Protein AF-A0A523GDI4-F1 (afdb_monomer_lite)

pLDDT: mean 83.64, std 9.74, range [52.41, 97.0]

Radius of gyration: 25.5 Å; chains: 1; bounding box: 59×39×65 Å

Secondary structure (DSSP, 8-state):
-EEEEEEE----HHHHHHHHHHHHH-TTEEEEEEESSSTT-EEEEEESS--HHHHHHHHHTTT--EEEEEEEEE-----TTT-HHHHHHHHHHHHHHHHHHHHHHHHHHHHHHHH-TTS-HHHHHHHHHHHHHHHHHHHHHHHHHHHS---HHHHHHHHHHHHHHHHHHHHHHHH-

Sequence (176 aa):
MERLKVKTNLHCDGCIDKIEPFFNHSKNIHKWRVDLDDPGKTISIEGRDLSTQLVNDLLKEEGYAVIGEEDIIPVEKDGFWESIKLWKRASFNTLNCLIGCSIGDFGMIIYLQAFYPNTSMLWQMILAIIAGLMTSILLETIILKTKEHFSWPFAFKTALGMSLISMIGMEIAMNT

Structure (mmCIF, N/CA/C/O backbone):
data_AF-A0A523GDI4-F1
#
_entry.id   AF-A0A523GDI4-F1
#
loop_
_atom_site.group_PDB
_atom_site.id
_atom_site.type_symbol
_atom_site.label_atom_id
_atom_site.label_alt_id
_atom_site.label_comp_id
_atom_site.label_asym_id
_atom_site.label_entity_id
_atom_site.label_seq_id
_atom_site.pdbx_PDB_ins_code
_atom_site.Cartn_x
_atom_site.Cartn_y
_atom_site.Cartn_z
_atom_site.occupancy
_atom_site.B_iso_or_equiv
_atom_site.auth_seq_id
_atom_site.auth_comp_id
_atom_site.auth_asym_id
_atom_site.auth_atom_id
_atom_site.pdbx_PDB_model_num
ATOM 1 N N . MET A 1 1 ? -10.759 7.221 27.251 1.00 62.31 1 MET A N 1
ATOM 2 C CA . MET A 1 1 ? -11.953 6.630 26.622 1.00 62.31 1 MET A CA 1
ATOM 3 C C . MET A 1 1 ? -11.632 5.172 26.453 1.00 62.31 1 MET A C 1
ATOM 5 O O . MET A 1 1 ? -10.519 4.857 26.059 1.00 62.31 1 MET A O 1
ATOM 9 N N . GLU A 1 2 ? -12.556 4.318 26.840 1.00 72.94 2 GLU A N 1
ATOM 10 C CA . GLU A 1 2 ? -12.402 2.867 26.837 1.00 72.94 2 GLU A CA 1
ATOM 11 C C . GLU A 1 2 ? -13.364 2.301 25.801 1.00 72.94 2 GLU A C 1
ATOM 13 O O . GLU A 1 2 ? -14.397 2.924 25.522 1.00 72.94 2 GLU A O 1
ATOM 18 N N . ARG A 1 3 ? -13.017 1.157 25.205 1.00 77.94 3 ARG A N 1
ATOM 19 C CA . ARG A 1 3 ? -13.931 0.415 24.346 1.00 77.94 3 ARG A CA 1
ATOM 20 C C . ARG A 1 3 ? -14.208 -0.929 25.001 1.00 77.94 3 ARG A C 1
ATOM 22 O O . ARG A 1 3 ? -13.288 -1.707 25.236 1.00 77.94 3 ARG A O 1
ATOM 29 N N . LEU A 1 4 ? -15.476 -1.184 25.281 1.00 80.31 4 LEU A N 1
ATOM 30 C CA . LEU A 1 4 ? -15.956 -2.437 25.842 1.00 80.31 4 LEU A CA 1
ATOM 31 C C . LEU A 1 4 ? -16.685 -3.211 24.746 1.00 80.31 4 LEU A C 1
ATOM 33 O O . LEU A 1 4 ? -17.560 -2.656 24.074 1.00 80.31 4 LEU A O 1
ATOM 37 N N . LYS A 1 5 ? -16.323 -4.481 24.564 1.00 80.81 5 LYS A N 1
ATOM 38 C CA . LYS A 1 5 ? -17.075 -5.415 23.733 1.00 80.81 5 LYS A CA 1
ATOM 39 C C . LYS A 1 5 ? -17.768 -6.442 24.620 1.00 80.81 5 LYS A C 1
ATOM 41 O O . LYS A 1 5 ? -17.181 -6.999 25.538 1.00 80.81 5 LYS A O 1
ATOM 46 N N . VAL A 1 6 ? -19.044 -6.692 24.362 1.00 84.56 6 VAL A N 1
ATOM 47 C CA . VAL A 1 6 ? -19.807 -7.707 25.099 1.00 84.56 6 VAL A CA 1
ATOM 48 C C . VAL A 1 6 ? -20.619 -8.562 24.145 1.00 84.56 6 VAL A C 1
ATOM 50 O O . VAL A 1 6 ? -21.166 -8.060 23.164 1.00 84.56 6 VAL A O 1
ATOM 53 N N . LYS A 1 7 ? -20.717 -9.856 24.445 1.00 82.19 7 LYS A N 1
ATOM 54 C CA . LYS A 1 7 ? -21.595 -10.796 23.743 1.00 82.19 7 LYS A CA 1
ATOM 55 C C . LYS A 1 7 ? -22.978 -10.754 24.366 1.00 82.19 7 LYS A C 1
ATOM 57 O O . LYS A 1 7 ? -23.111 -10.811 25.588 1.00 82.19 7 LYS A O 1
ATOM 62 N N . THR A 1 8 ? -24.013 -10.679 23.541 1.00 82.31 8 THR A N 1
ATOM 63 C CA . THR A 1 8 ? -25.396 -10.506 24.001 1.00 82.31 8 THR A CA 1
ATOM 64 C C . THR A 1 8 ? -26.346 -11.501 23.355 1.00 82.31 8 THR A C 1
ATOM 66 O O . THR A 1 8 ? -26.032 -12.150 22.358 1.00 82.31 8 THR A O 1
ATOM 69 N N . ASN A 1 9 ? -27.543 -11.615 23.927 1.00 80.06 9 ASN A N 1
ATOM 70 C CA . ASN A 1 9 ? -28.633 -12.430 23.397 1.00 80.06 9 ASN A CA 1
ATOM 71 C C . ASN A 1 9 ? -29.501 -11.700 22.353 1.00 80.06 9 ASN A C 1
ATOM 73 O O . ASN A 1 9 ? -30.637 -12.114 22.125 1.00 80.06 9 ASN A O 1
ATOM 77 N N . LEU A 1 10 ? -29.010 -10.646 21.697 1.00 81.44 10 LEU A N 1
ATOM 78 C CA . LEU A 1 10 ? -29.760 -9.931 20.657 1.00 81.44 10 LEU A CA 1
ATOM 79 C C . LEU A 1 10 ? -29.816 -10.743 19.354 1.00 81.44 10 LEU A C 1
ATOM 81 O O . LEU A 1 10 ? -28.812 -11.282 18.899 1.00 81.44 10 LEU A O 1
ATOM 85 N N . HIS A 1 11 ? -30.998 -10.885 18.748 1.00 75.44 11 HIS A N 1
ATOM 86 C CA . HIS A 1 11 ? -31.194 -11.736 17.559 1.00 75.44 11 HIS A CA 1
ATOM 87 C C . HIS A 1 11 ? -31.858 -11.039 16.370 1.00 75.44 11 HIS A C 1
ATOM 89 O O . HIS A 1 11 ? -32.018 -11.682 15.337 1.00 75.44 11 HIS A O 1
ATOM 95 N N . CYS A 1 12 ? -32.259 -9.774 16.491 1.00 77.19 12 CYS A N 1
ATOM 96 C CA . CYS A 1 12 ? -33.076 -9.124 15.475 1.00 77.19 12 CYS A CA 1
ATOM 97 C C . CYS A 1 12 ? -32.780 -7.630 15.343 1.00 77.19 12 CYS A C 1
ATOM 99 O O . CYS A 1 12 ? -32.437 -6.987 16.332 1.00 77.19 12 CYS A O 1
ATOM 101 N N . ASP A 1 13 ? -32.975 -7.069 14.148 1.00 72.81 13 ASP A N 1
ATOM 102 C CA . ASP A 1 13 ? -32.806 -5.628 13.914 1.00 72.81 13 ASP A CA 1
ATOM 103 C C . ASP A 1 13 ? -33.790 -4.804 14.757 1.00 72.81 13 ASP A C 1
ATOM 105 O O . ASP A 1 13 ? -33.391 -3.871 15.441 1.00 72.81 13 ASP A O 1
ATOM 109 N N . GLY A 1 14 ? -35.052 -5.241 14.865 1.00 75.56 14 GLY A N 1
ATOM 110 C CA . GLY A 1 14 ? -36.044 -4.595 15.739 1.00 75.56 14 GLY A CA 1
ATOM 111 C C . GLY A 1 14 ? -35.743 -4.702 17.244 1.00 75.56 14 GLY A C 1
ATOM 112 O O . GLY A 1 14 ? -36.413 -4.074 18.061 1.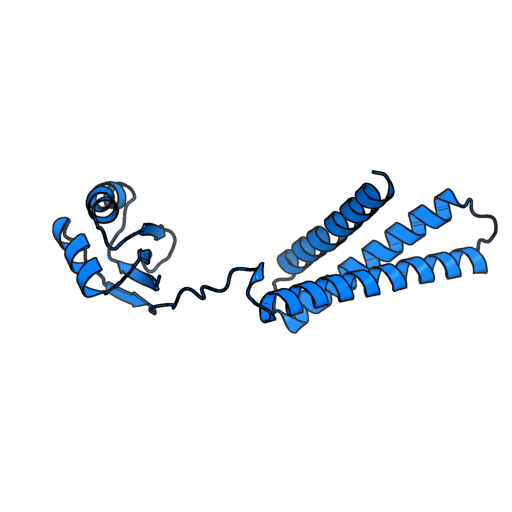00 75.56 14 GLY A O 1
ATOM 113 N N . CYS A 1 15 ? -34.750 -5.506 17.635 1.00 79.56 15 CYS A N 1
ATOM 114 C CA . CYS A 1 15 ? -34.247 -5.582 19.002 1.00 79.56 15 CYS A CA 1
ATOM 115 C C . CYS A 1 15 ? -33.284 -4.409 19.278 1.00 79.56 15 CYS A C 1
ATOM 117 O O . CYS A 1 15 ? -33.185 -3.962 20.418 1.00 79.56 15 CYS A O 1
ATOM 119 N N . ILE A 1 16 ? -32.609 -3.899 18.237 1.00 81.44 16 ILE A N 1
ATOM 120 C CA . ILE A 1 16 ? -31.686 -2.757 18.301 1.00 81.44 16 ILE A CA 1
ATOM 121 C C . ILE A 1 16 ? -32.469 -1.457 18.515 1.00 81.44 16 ILE A C 1
ATOM 123 O O . ILE A 1 16 ? -32.122 -0.682 19.404 1.00 81.44 16 ILE A O 1
ATOM 127 N N . ASP A 1 17 ? -33.572 -1.270 17.787 1.00 80.19 17 ASP A N 1
ATOM 128 C CA . ASP A 1 17 ? -34.414 -0.064 17.879 1.00 80.19 17 ASP A CA 1
ATOM 129 C C . ASP A 1 17 ? -34.958 0.175 19.300 1.00 80.19 17 ASP A C 1
ATOM 131 O O . ASP A 1 17 ? -35.174 1.309 19.725 1.00 80.19 17 ASP A O 1
ATOM 135 N N . LYS A 1 18 ? -35.173 -0.908 20.058 1.00 81.31 18 LYS A N 1
ATOM 136 C CA . LYS A 1 18 ? -35.666 -0.850 21.440 1.00 81.31 18 LYS A CA 1
ATOM 137 C C . LYS A 1 18 ? -34.597 -0.433 22.439 1.00 81.31 18 LYS A C 1
ATOM 139 O O . LYS A 1 18 ? -34.891 0.302 23.374 1.00 81.31 18 LYS A O 1
ATOM 144 N N . ILE A 1 19 ? -33.361 -0.887 22.244 1.00 84.31 19 ILE A N 1
ATOM 145 C CA . ILE A 1 19 ? -32.253 -0.571 23.153 1.00 84.31 19 ILE A CA 1
ATOM 146 C C . ILE A 1 19 ? -31.614 0.784 22.823 1.00 84.31 19 ILE A C 1
ATOM 148 O O . ILE A 1 19 ? -31.096 1.451 23.715 1.00 84.31 19 ILE A O 1
ATOM 152 N N . GLU A 1 20 ? -31.694 1.234 21.570 1.00 84.12 20 GLU A N 1
ATOM 153 C CA . GLU A 1 20 ? -31.135 2.501 21.097 1.00 84.12 20 GLU A CA 1
ATOM 154 C C . GLU A 1 20 ? -31.398 3.720 22.008 1.00 84.12 20 GLU A C 1
ATOM 156 O O . GLU A 1 20 ? -30.427 4.401 22.365 1.00 84.12 20 GLU A O 1
ATOM 161 N N . PRO A 1 21 ? -32.639 4.017 22.449 1.00 84.62 21 PRO A N 1
ATOM 162 C CA . PRO A 1 21 ? -32.894 5.174 23.308 1.00 84.62 21 PRO A CA 1
ATOM 163 C C . PRO A 1 21 ? -32.137 5.114 24.643 1.00 84.62 21 PRO A C 1
ATOM 165 O O . PRO A 1 21 ? -31.694 6.151 25.137 1.00 84.62 21 PRO A O 1
ATOM 168 N N . PHE A 1 22 ? -31.927 3.925 25.209 1.00 82.75 22 PHE A N 1
ATOM 169 C CA . PHE A 1 22 ? -31.216 3.751 26.478 1.00 82.75 22 PHE A CA 1
ATOM 170 C C . PHE A 1 22 ? -29.713 4.007 26.331 1.00 82.75 22 PHE A C 1
ATOM 172 O O . PHE A 1 22 ? -29.100 4.661 27.178 1.00 82.75 22 PHE A O 1
ATOM 179 N N . PHE A 1 23 ? -29.124 3.550 25.225 1.00 83.06 23 PHE A N 1
ATOM 180 C CA . PHE A 1 23 ? -27.709 3.771 24.934 1.00 83.06 23 PHE A CA 1
ATOM 181 C C . PHE A 1 23 ? -27.430 5.228 24.547 1.00 83.06 23 PHE A C 1
ATOM 183 O O . PHE A 1 23 ? -26.435 5.792 25.000 1.00 83.06 23 PHE A O 1
ATOM 190 N N . ASN A 1 24 ? -28.330 5.868 23.792 1.00 83.00 24 ASN A N 1
ATOM 191 C CA . ASN A 1 24 ? -28.196 7.271 23.388 1.00 83.00 24 ASN A CA 1
ATOM 192 C C . ASN A 1 24 ? -28.415 8.260 24.549 1.00 83.00 24 ASN A C 1
ATOM 194 O O . ASN A 1 24 ? -27.869 9.362 24.527 1.00 83.00 24 ASN A O 1
ATOM 198 N N . HIS A 1 25 ? -29.197 7.891 25.569 1.00 83.00 25 HIS A N 1
ATOM 199 C CA . HIS A 1 25 ? -29.438 8.742 26.739 1.00 83.00 25 HIS A CA 1
ATOM 200 C C . HIS A 1 25 ? -28.355 8.594 27.829 1.00 83.00 25 HIS A C 1
ATOM 202 O O . HIS A 1 25 ? -28.264 9.419 28.744 1.00 83.00 25 HIS A O 1
ATOM 208 N N . SER A 1 26 ? -27.505 7.566 27.742 1.00 79.56 26 SER A N 1
ATOM 209 C CA . SER A 1 26 ? -26.432 7.337 28.709 1.00 79.56 26 SER A CA 1
ATOM 210 C C . SER A 1 26 ? -25.320 8.382 28.582 1.00 79.56 26 SER A C 1
ATOM 212 O O . SER A 1 26 ? -24.711 8.553 27.531 1.00 79.56 26 SER A O 1
ATOM 214 N N . LYS A 1 27 ? -24.985 9.053 29.691 1.00 79.69 27 LYS A N 1
ATOM 215 C CA . LYS A 1 27 ? -23.910 10.068 29.743 1.00 79.69 27 LYS A CA 1
ATOM 216 C C . LYS A 1 27 ? -22.503 9.476 29.605 1.00 79.69 27 LYS A C 1
ATOM 218 O O . LYS A 1 27 ? -21.552 10.211 29.338 1.00 79.69 27 LYS A O 1
ATOM 223 N N . ASN A 1 28 ? -22.376 8.169 29.814 1.00 81.75 28 ASN A N 1
ATOM 224 C CA . ASN A 1 28 ? -21.098 7.464 29.840 1.00 81.75 28 ASN A CA 1
ATOM 225 C C . ASN A 1 28 ? -20.733 6.894 28.462 1.00 81.75 28 ASN A C 1
ATOM 227 O O . ASN A 1 28 ? -19.561 6.603 28.219 1.00 81.75 28 ASN A O 1
ATOM 231 N N . ILE A 1 29 ? -21.714 6.769 27.561 1.00 82.44 29 ILE A N 1
ATOM 232 C CA . ILE A 1 29 ? -21.568 6.187 26.227 1.00 82.44 29 ILE A CA 1
ATOM 233 C C . ILE A 1 29 ? -21.510 7.319 25.202 1.00 82.44 29 ILE A C 1
ATOM 235 O O . ILE A 1 29 ? -22.424 8.126 25.089 1.00 82.44 29 ILE A O 1
ATOM 239 N N . HIS A 1 30 ? -20.418 7.383 24.445 1.00 80.94 30 HIS A N 1
ATOM 240 C CA . H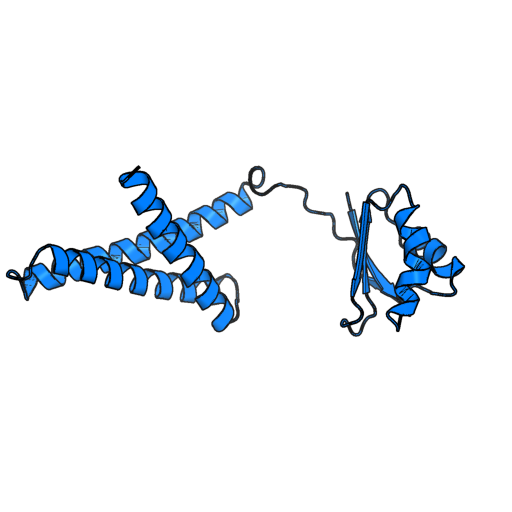IS A 1 30 ? -20.253 8.348 23.356 1.00 80.94 30 HIS A CA 1
ATOM 241 C C . HIS A 1 30 ? -20.611 7.752 21.995 1.00 80.94 30 HIS A C 1
ATOM 243 O O . HIS A 1 30 ? -21.097 8.462 21.117 1.00 80.94 30 HIS A O 1
ATOM 249 N N . LYS A 1 31 ? -20.334 6.461 21.803 1.00 82.00 31 LYS A N 1
ATOM 250 C CA . LYS A 1 31 ? -20.598 5.749 20.554 1.00 82.00 31 LYS A CA 1
ATOM 251 C C . LYS A 1 31 ? -20.840 4.281 20.858 1.00 82.00 31 LYS A C 1
ATOM 253 O O . LYS A 1 31 ? -20.152 3.705 21.694 1.00 82.00 31 LYS A O 1
ATOM 258 N N . TRP A 1 32 ? -21.788 3.665 20.169 1.00 87.06 32 TRP A N 1
ATOM 259 C CA . TRP A 1 32 ? -22.056 2.239 20.301 1.00 87.06 32 TRP A CA 1
ATOM 260 C C . TRP A 1 32 ? -22.445 1.646 18.943 1.00 87.06 32 TRP A C 1
ATOM 262 O O . TRP A 1 32 ? -22.834 2.373 18.027 1.00 87.06 32 TRP A O 1
ATOM 272 N N . ARG A 1 33 ? -22.259 0.335 18.781 1.00 83.12 33 ARG A N 1
ATOM 273 C CA . ARG A 1 33 ? -22.628 -0.415 17.577 1.00 83.12 33 ARG A CA 1
ATOM 274 C C . ARG A 1 33 ? -22.933 -1.864 17.933 1.00 83.12 33 ARG A C 1
ATOM 276 O O . ARG A 1 33 ? -22.212 -2.447 18.738 1.00 83.12 33 ARG A O 1
ATOM 283 N N . VAL A 1 34 ? -23.940 -2.441 17.289 1.00 82.81 34 VAL A N 1
ATOM 284 C CA . VAL A 1 34 ? -24.260 -3.872 17.368 1.00 82.81 34 VAL A CA 1
ATOM 285 C C . VAL A 1 34 ? -23.826 -4.543 16.071 1.00 82.81 34 VAL A C 1
ATOM 287 O O . VAL A 1 34 ? -24.128 -4.032 14.994 1.00 82.81 34 VAL A O 1
ATOM 290 N N . ASP A 1 35 ? -23.123 -5.667 16.177 1.00 80.12 35 ASP A N 1
ATOM 291 C CA . ASP A 1 35 ? -22.790 -6.551 15.059 1.00 80.12 35 ASP A CA 1
ATOM 292 C C . ASP A 1 35 ? -23.601 -7.847 15.204 1.00 80.12 35 ASP A C 1
ATOM 294 O O . ASP A 1 35 ? -23.274 -8.716 16.016 1.00 80.12 35 ASP A O 1
ATOM 298 N N . LEU A 1 36 ? -24.692 -7.961 14.434 1.00 76.75 36 LEU A N 1
ATOM 299 C CA . LEU A 1 36 ? -25.551 -9.156 14.398 1.00 76.75 36 LEU A CA 1
ATOM 300 C C . LEU A 1 36 ? -25.001 -10.267 13.490 1.00 76.75 36 LEU A C 1
ATOM 302 O O . LEU A 1 36 ? -25.388 -11.423 13.656 1.00 76.75 36 LEU A O 1
ATOM 306 N N . ASP A 1 37 ? -24.095 -9.922 12.570 1.00 73.12 37 ASP A N 1
ATOM 307 C CA . ASP A 1 37 ? -23.398 -10.871 11.691 1.00 73.12 37 ASP A CA 1
ATOM 308 C C . ASP A 1 37 ? -22.338 -11.696 12.444 1.00 73.12 37 ASP A C 1
ATOM 310 O O . ASP A 1 37 ? -21.909 -12.753 11.973 1.00 73.12 37 ASP A O 1
ATOM 314 N N . ASP A 1 38 ? -21.915 -11.234 13.626 1.00 71.44 38 ASP A N 1
ATOM 315 C CA . ASP A 1 38 ? -21.011 -11.979 14.495 1.00 71.44 38 ASP A CA 1
ATOM 316 C C . ASP A 1 38 ? -21.772 -13.109 15.221 1.00 71.44 38 ASP A C 1
ATOM 318 O O . ASP A 1 38 ? -22.800 -12.848 15.859 1.00 71.44 38 ASP A O 1
ATOM 322 N N . PRO A 1 39 ? -21.279 -14.365 15.207 1.00 65.69 39 PRO A N 1
ATOM 323 C CA . PRO A 1 39 ? -21.950 -15.489 15.866 1.00 65.69 39 PRO A CA 1
ATOM 324 C C . PRO A 1 39 ? -22.143 -15.277 17.376 1.00 65.69 39 PRO A C 1
ATOM 326 O O . PRO A 1 39 ? -23.010 -15.910 17.979 1.00 65.69 39 PRO A O 1
ATOM 329 N N . GLY A 1 40 ? -21.355 -14.390 17.991 1.00 62.62 40 GLY A N 1
ATOM 330 C CA . GLY A 1 40 ? -21.420 -14.023 19.397 1.00 62.62 40 GLY A CA 1
ATOM 331 C C . GLY A 1 40 ? -22.389 -12.891 19.741 1.00 62.62 40 GLY A C 1
ATOM 332 O O . GLY A 1 40 ? -22.528 -12.609 20.934 1.00 62.62 40 GLY A O 1
ATOM 333 N N . LYS A 1 41 ? -23.079 -12.238 18.791 1.00 78.12 41 LYS A N 1
ATOM 334 C CA . LYS A 1 41 ? -24.090 -11.245 19.202 1.00 78.12 41 LYS A CA 1
ATOM 335 C C . LYS A 1 41 ? -23.474 -9.968 19.764 1.00 78.12 41 LYS A C 1
ATOM 337 O O . LYS A 1 41 ? -23.906 -9.548 20.840 1.00 78.12 41 LYS A O 1
ATOM 342 N N . THR A 1 42 ? -22.403 -9.432 19.175 1.00 80.06 42 THR A N 1
ATOM 343 C CA . THR A 1 42 ? -21.532 -8.491 19.902 1.00 80.06 42 THR A CA 1
ATOM 344 C C . THR A 1 42 ? -22.021 -7.045 19.867 1.00 80.06 42 THR A C 1
ATOM 346 O O . THR A 1 42 ? -22.441 -6.524 18.835 1.00 80.06 42 THR A O 1
ATOM 349 N N . ILE A 1 43 ? -21.925 -6.364 21.011 1.00 83.75 43 ILE A N 1
ATOM 350 C CA . ILE A 1 43 ? -22.095 -4.913 21.126 1.00 83.75 43 ILE A CA 1
ATOM 351 C C . ILE A 1 43 ? -20.732 -4.299 21.431 1.00 83.75 43 ILE A C 1
ATOM 353 O O . ILE A 1 43 ? -20.066 -4.691 22.387 1.00 83.75 43 ILE A O 1
ATOM 357 N N . SER A 1 44 ? -20.327 -3.324 20.622 1.00 82.06 44 SER A N 1
ATOM 358 C CA . SER A 1 44 ? -19.136 -2.499 20.832 1.00 82.06 44 SER A CA 1
ATOM 359 C C . SER A 1 44 ? -19.546 -1.135 21.372 1.00 82.06 44 SER A C 1
ATOM 361 O O . SER A 1 44 ? -20.323 -0.433 20.729 1.00 82.06 44 SER A O 1
ATOM 363 N N . ILE A 1 45 ? -19.009 -0.740 22.523 1.00 85.50 45 ILE A N 1
ATOM 364 C CA . ILE A 1 45 ? -19.367 0.497 23.227 1.00 85.50 45 ILE A CA 1
ATOM 365 C C . ILE A 1 45 ? -18.095 1.298 23.483 1.00 85.50 45 ILE A C 1
ATOM 367 O O . ILE A 1 45 ? -17.100 0.741 23.931 1.00 85.50 45 ILE A O 1
ATOM 371 N N . GLU A 1 46 ? -18.122 2.598 23.214 1.00 81.38 46 GLU A N 1
ATOM 372 C CA . GLU A 1 46 ? -17.037 3.543 23.481 1.00 81.38 46 GLU A CA 1
ATOM 373 C C . GLU A 1 46 ? -17.504 4.627 24.445 1.00 81.38 46 GLU A C 1
ATOM 375 O O . GLU A 1 46 ? -18.544 5.262 24.239 1.00 81.38 46 GLU A O 1
ATOM 380 N N . GLY A 1 47 ? -16.718 4.871 25.491 1.00 81.12 47 GLY A N 1
ATOM 381 C CA . GLY A 1 47 ? -17.181 5.693 26.596 1.00 81.12 47 GLY A CA 1
ATOM 382 C C . GLY A 1 47 ? -16.136 5.999 27.658 1.00 81.12 47 GLY A C 1
ATOM 383 O O . GLY A 1 47 ? -14.926 5.850 27.451 1.00 81.12 47 GLY A O 1
ATOM 384 N N . ARG A 1 48 ? -16.623 6.483 28.798 1.00 77.12 48 ARG A N 1
ATOM 385 C CA . ARG A 1 48 ? -15.856 6.669 30.036 1.00 77.12 48 ARG A CA 1
ATOM 386 C C . ARG A 1 48 ? -16.488 5.827 31.138 1.00 77.12 48 ARG A C 1
ATOM 388 O O . ARG A 1 48 ? -17.713 5.753 31.195 1.00 77.12 48 ARG A O 1
ATOM 395 N N . ASP A 1 49 ? -15.646 5.227 31.978 1.00 75.31 49 ASP A N 1
ATOM 396 C CA . ASP A 1 49 ? -16.055 4.378 33.100 1.00 75.31 49 ASP A CA 1
ATOM 397 C C . ASP A 1 49 ? -17.007 3.255 32.646 1.00 75.31 49 ASP A C 1
ATOM 399 O O . ASP A 1 49 ? -18.117 3.100 33.162 1.00 75.31 49 ASP A O 1
ATOM 403 N N . LEU A 1 50 ? -16.605 2.515 31.604 1.00 75.94 50 LEU A N 1
ATOM 404 C CA . LEU A 1 50 ? -17.422 1.436 31.050 1.00 75.94 50 LEU A CA 1
ATOM 405 C C . LEU A 1 50 ? -17.281 0.180 31.913 1.00 75.94 50 LEU A C 1
ATOM 407 O O . LEU A 1 50 ? -16.180 -0.320 32.123 1.00 75.94 50 LEU A O 1
ATOM 411 N N . SER A 1 51 ? -18.409 -0.366 32.370 1.00 76.25 51 SER A N 1
ATOM 412 C CA . SER A 1 51 ? -18.450 -1.634 33.096 1.00 76.25 51 SER A CA 1
ATOM 413 C C . SER A 1 51 ? -19.495 -2.574 32.508 1.00 76.25 51 SER A C 1
ATOM 415 O O . SER A 1 51 ? -20.558 -2.154 32.048 1.00 76.25 51 SER A O 1
ATOM 417 N N . THR A 1 52 ? -19.222 -3.873 32.571 1.00 74.25 52 THR A N 1
ATOM 418 C CA . THR A 1 52 ? -20.153 -4.918 32.121 1.00 74.25 52 THR A CA 1
ATOM 419 C C . THR A 1 52 ? -21.460 -4.903 32.920 1.00 74.25 52 THR A C 1
ATOM 421 O O . THR A 1 52 ? -22.518 -5.235 32.390 1.00 74.25 52 THR A O 1
ATOM 424 N N . GLN A 1 53 ? -21.417 -4.432 34.171 1.00 78.38 53 GLN A N 1
ATOM 425 C CA . GLN A 1 53 ? -22.605 -4.220 35.002 1.00 78.38 53 GLN A CA 1
ATOM 426 C C . GLN A 1 53 ? -23.502 -3.113 34.436 1.00 78.38 53 GLN A C 1
ATOM 428 O O . GLN A 1 53 ? -24.691 -3.348 34.248 1.00 78.38 53 GLN A O 1
ATOM 433 N N . LEU A 1 54 ? -22.924 -1.965 34.061 1.00 79.69 54 LEU A N 1
ATOM 434 C CA . LEU A 1 54 ? -23.662 -0.854 33.453 1.00 79.69 54 LEU A CA 1
ATOM 435 C C . LEU A 1 54 ? -24.382 -1.287 32.168 1.00 79.69 54 LEU A C 1
ATOM 437 O O . LEU A 1 54 ? -25.540 -0.939 31.954 1.00 79.69 54 LEU A O 1
ATOM 441 N N . VAL A 1 55 ? -23.708 -2.063 31.315 1.00 81.69 55 VAL A N 1
ATOM 442 C CA . VAL A 1 55 ? -24.293 -2.544 30.053 1.00 81.69 55 VAL A CA 1
ATOM 443 C C . VAL A 1 55 ? -25.411 -3.550 30.303 1.00 81.69 55 VAL A C 1
ATOM 445 O O . VAL A 1 55 ? -26.440 -3.506 29.634 1.00 81.69 55 VAL A O 1
ATOM 448 N N . ASN A 1 56 ? -25.237 -4.439 31.279 1.00 82.19 56 ASN A N 1
ATOM 449 C CA . ASN A 1 56 ? -26.270 -5.399 31.644 1.00 82.19 56 ASN A CA 1
ATOM 450 C C . ASN A 1 56 ? -27.515 -4.699 32.208 1.00 82.19 56 ASN A C 1
ATOM 452 O O . ASN A 1 56 ? -28.631 -5.085 31.882 1.00 82.19 56 ASN A O 1
ATOM 456 N N . ASP A 1 57 ? -27.339 -3.646 33.004 1.00 82.75 57 ASP A N 1
ATOM 457 C CA . ASP A 1 57 ? -28.461 -2.885 33.556 1.00 82.75 57 ASP A CA 1
ATOM 458 C C . ASP A 1 57 ? -29.238 -2.133 32.463 1.00 82.75 57 ASP A C 1
ATOM 460 O O . ASP A 1 57 ? -30.465 -2.154 32.477 1.00 82.75 57 ASP A O 1
ATOM 464 N N . LEU A 1 58 ? -28.555 -1.581 31.451 1.00 82.69 58 LEU A N 1
ATOM 465 C CA . LEU A 1 58 ? -29.210 -0.971 30.282 1.00 82.69 58 LEU A CA 1
ATOM 466 C C . LEU A 1 58 ? -29.975 -1.988 29.420 1.00 82.69 58 LEU A C 1
ATOM 468 O O . LEU A 1 58 ? -31.003 -1.654 28.840 1.00 82.69 58 LEU A O 1
ATOM 472 N N . LEU A 1 59 ? -29.479 -3.222 29.315 1.00 82.81 59 LEU A N 1
ATOM 473 C CA . LEU A 1 59 ? -30.105 -4.280 28.514 1.00 82.81 59 LEU A CA 1
ATOM 474 C C . LEU A 1 59 ? -31.285 -4.957 29.228 1.00 82.81 59 LEU A C 1
ATOM 476 O O . LEU A 1 59 ? -32.233 -5.388 28.566 1.00 82.81 59 LEU A O 1
ATOM 480 N N . LYS A 1 60 ? -31.258 -5.024 30.565 1.00 81.19 60 LYS A N 1
ATOM 481 C CA . LYS A 1 60 ? -32.330 -5.618 31.381 1.00 81.19 60 LYS A CA 1
ATOM 482 C C . LYS A 1 60 ? -33.666 -4.897 31.251 1.00 81.19 60 LYS A C 1
ATOM 484 O O . LYS A 1 60 ? -34.689 -5.570 31.343 1.00 81.19 60 LYS A O 1
ATOM 489 N N . GLU A 1 61 ? -33.661 -3.584 31.021 1.00 77.69 61 GLU A N 1
ATOM 490 C CA . GLU A 1 61 ? -34.883 -2.784 30.816 1.00 77.69 61 GLU A CA 1
ATOM 491 C C . GLU A 1 61 ? -35.748 -3.339 29.668 1.00 77.69 61 GLU A C 1
ATOM 493 O O . GLU A 1 61 ? -36.972 -3.292 29.726 1.00 77.69 61 GLU A O 1
ATOM 498 N N . GLU A 1 62 ? -35.119 -3.977 28.677 1.00 76.56 62 GLU A N 1
ATOM 499 C CA . GLU A 1 62 ? -35.786 -4.599 27.527 1.00 76.56 62 GLU A CA 1
ATOM 500 C C . GLU A 1 62 ? -35.734 -6.143 27.556 1.00 76.56 62 GLU A C 1
ATOM 502 O O . GLU A 1 62 ? -36.077 -6.810 26.579 1.00 76.56 62 GLU A O 1
ATOM 507 N N . GLY A 1 63 ? -35.319 -6.739 28.683 1.00 78.19 63 GLY A N 1
ATOM 508 C CA . GLY A 1 63 ? -35.261 -8.193 28.877 1.00 78.19 63 GLY A CA 1
ATOM 509 C C . GLY A 1 63 ? -34.060 -8.897 28.228 1.00 78.19 63 GLY A C 1
ATOM 510 O O . GLY A 1 63 ? -34.069 -10.124 28.090 1.00 78.19 63 GLY A O 1
ATOM 511 N N . TYR A 1 64 ? -33.022 -8.155 27.837 1.00 82.81 64 TYR A N 1
ATOM 512 C CA . TYR A 1 64 ? -31.793 -8.703 27.259 1.00 82.81 64 TYR A CA 1
ATOM 513 C C . TYR A 1 64 ? -30.692 -8.872 28.312 1.00 82.81 64 TYR A C 1
ATOM 515 O O . TYR A 1 64 ? -30.705 -8.240 29.366 1.00 82.81 64 TYR A O 1
ATOM 523 N N . ALA A 1 65 ? -29.731 -9.751 28.028 1.00 79.75 65 ALA A N 1
ATOM 524 C CA . ALA A 1 65 ? -28.642 -10.074 28.943 1.00 79.75 65 ALA A CA 1
ATOM 525 C C . ALA A 1 65 ? -27.309 -10.243 28.207 1.00 79.75 65 ALA A C 1
ATOM 527 O O . ALA A 1 65 ? -27.245 -10.731 27.072 1.00 79.75 65 ALA A O 1
ATOM 528 N N . VAL A 1 66 ? -26.231 -9.875 28.898 1.00 82.38 66 VAL A N 1
ATOM 529 C CA . VAL A 1 66 ? -24.858 -10.169 28.477 1.00 82.38 66 VAL A CA 1
ATOM 530 C C . VAL A 1 66 ? -24.575 -11.656 28.723 1.00 82.38 66 VAL A C 1
ATOM 532 O O .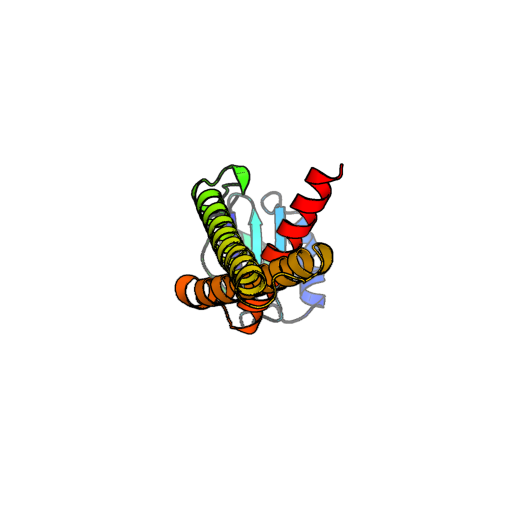 VAL A 1 66 ? -24.717 -12.137 29.845 1.00 82.38 66 VAL A O 1
ATOM 535 N N . ILE A 1 67 ? -24.196 -12.388 27.672 1.00 77.19 67 ILE A N 1
ATOM 536 C CA . ILE A 1 67 ? -23.904 -13.835 27.718 1.00 77.19 67 ILE A CA 1
ATOM 537 C C . ILE A 1 67 ? -22.407 -14.089 27.960 1.00 77.19 67 ILE A C 1
ATOM 539 O O . ILE A 1 67 ? -22.024 -15.130 28.488 1.00 77.19 67 ILE A O 1
ATOM 543 N N . GLY A 1 68 ? -21.546 -13.139 27.599 1.00 67.06 68 GLY A N 1
ATOM 544 C CA . GLY A 1 68 ? -20.106 -13.260 27.793 1.00 67.06 68 GLY A CA 1
ATOM 545 C C . GLY A 1 68 ? -19.395 -11.921 27.671 1.00 67.06 68 GLY A C 1
ATOM 546 O O . GLY A 1 68 ? -19.836 -11.029 26.944 1.00 67.06 68 GLY A O 1
ATOM 547 N N . GLU A 1 69 ? -18.295 -11.796 28.399 1.00 60.94 69 GLU A N 1
ATOM 548 C CA . GLU A 1 69 ? -17.419 -10.629 28.382 1.00 60.94 69 GLU A CA 1
ATOM 549 C C . GLU A 1 69 ? -16.280 -10.875 27.390 1.00 60.94 69 GLU A C 1
ATOM 551 O O . GLU A 1 69 ? -15.714 -11.969 27.350 1.00 60.94 69 GLU A O 1
ATOM 556 N N . GLU A 1 70 ? -15.974 -9.884 26.557 1.00 59.66 70 GLU A N 1
ATOM 557 C CA . GLU A 1 70 ? -14.848 -9.945 25.630 1.00 59.66 70 GLU A CA 1
ATOM 558 C C . GLU A 1 70 ? -14.045 -8.650 25.788 1.00 59.66 70 GLU A C 1
ATOM 560 O O . GLU A 1 70 ? -14.496 -7.587 25.387 1.00 59.66 70 GLU A O 1
ATOM 565 N N . ASP A 1 71 ? -12.897 -8.766 26.459 1.00 57.16 71 ASP A N 1
ATOM 566 C CA . ASP A 1 71 ? -11.832 -7.782 26.689 1.00 57.16 71 ASP A CA 1
ATOM 567 C C . ASP A 1 71 ? -12.203 -6.280 26.668 1.00 57.16 71 ASP A C 1
ATOM 569 O O . ASP A 1 71 ? -12.533 -5.681 25.642 1.00 57.16 71 ASP A O 1
ATOM 573 N N . ILE A 1 72 ? -11.991 -5.608 27.806 1.00 56.16 72 ILE A N 1
ATOM 574 C CA . ILE A 1 72 ? -11.845 -4.147 27.849 1.00 56.16 72 ILE A CA 1
ATOM 575 C C . ILE A 1 72 ? -10.565 -3.808 27.084 1.00 56.16 72 ILE A C 1
ATOM 577 O O . ILE A 1 72 ? -9.460 -4.021 27.583 1.00 56.16 72 ILE A O 1
ATOM 581 N N . ILE A 1 73 ? -10.702 -3.283 25.869 1.00 56.28 73 ILE A N 1
ATOM 582 C CA . ILE A 1 73 ? -9.560 -2.823 25.084 1.00 56.28 73 ILE A CA 1
ATOM 583 C C . ILE A 1 73 ? -9.360 -1.345 25.440 1.00 56.28 73 ILE A C 1
ATOM 585 O O . ILE A 1 73 ? -10.238 -0.522 25.141 1.00 56.28 73 ILE A O 1
ATOM 589 N N . PRO A 1 74 ? -8.230 -0.962 26.064 1.00 52.41 74 PRO A N 1
ATOM 590 C CA . PRO A 1 74 ? -7.875 0.442 26.179 1.00 52.41 74 PRO A CA 1
ATOM 591 C C . PRO A 1 74 ? -7.845 1.018 24.765 1.00 52.41 74 PRO A C 1
ATOM 593 O O . PRO A 1 74 ? -7.145 0.490 23.899 1.00 52.41 74 PRO A O 1
ATOM 596 N N . VAL A 1 75 ? -8.619 2.072 24.497 1.00 54.94 75 VAL A N 1
ATOM 597 C CA . VAL A 1 75 ? -8.496 2.782 23.222 1.00 54.94 75 VAL A CA 1
ATOM 598 C C . VAL A 1 75 ? -7.108 3.407 23.240 1.00 54.94 75 VAL A C 1
ATOM 600 O O . VAL A 1 75 ? -6.889 4.374 23.970 1.00 54.94 75 VAL A O 1
ATOM 603 N N . GLU A 1 76 ? -6.161 2.813 22.507 1.00 54.59 76 GLU A N 1
ATOM 604 C CA . GLU A 1 76 ? -4.833 3.386 22.295 1.00 54.59 76 GLU A CA 1
ATOM 605 C C . GLU A 1 76 ? -5.063 4.771 21.681 1.00 54.59 76 GLU A C 1
ATOM 607 O O . GLU A 1 76 ? -5.588 4.915 20.576 1.00 54.59 76 GLU A O 1
ATOM 612 N N . LYS A 1 77 ? -4.826 5.797 22.498 1.00 53.44 77 LYS A N 1
ATOM 613 C CA . LYS A 1 77 ? -5.292 7.168 22.280 1.00 53.44 77 LYS A CA 1
ATOM 614 C C . LYS A 1 77 ? -4.230 8.012 21.591 1.00 53.44 77 LYS A C 1
ATOM 616 O O . LYS A 1 77 ? -4.252 9.232 21.706 1.00 53.44 77 LYS A O 1
ATOM 621 N N . ASP A 1 78 ? -3.305 7.369 20.906 1.00 61.06 78 ASP A N 1
ATOM 622 C CA . ASP A 1 78 ? -2.237 8.062 20.224 1.00 61.06 78 ASP A CA 1
ATOM 623 C C . ASP A 1 78 ? -2.766 8.312 18.816 1.00 61.06 78 ASP A C 1
ATOM 625 O O . ASP A 1 78 ? -2.894 7.388 18.006 1.00 61.06 78 ASP A O 1
ATOM 629 N N . GLY A 1 79 ? -3.144 9.559 18.524 1.00 70.38 79 GLY A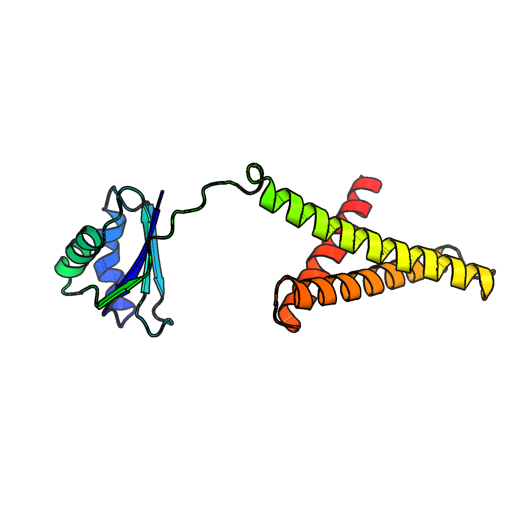 N 1
ATOM 630 C CA . GLY A 1 79 ? -3.505 9.934 17.160 1.00 70.38 79 GLY A CA 1
ATOM 631 C C . GLY A 1 79 ? -2.379 9.546 16.195 1.00 70.38 79 GLY A C 1
ATOM 632 O O . GLY A 1 79 ? -1.214 9.476 16.588 1.00 70.38 79 GLY A O 1
ATOM 633 N N . PHE A 1 80 ? -2.693 9.315 14.915 1.00 76.25 80 PHE A N 1
ATOM 634 C CA . PHE A 1 80 ? -1.679 8.952 13.909 1.00 76.25 80 PHE A CA 1
ATOM 635 C C . PHE A 1 80 ? -0.432 9.857 13.974 1.00 76.25 80 PHE A C 1
ATOM 637 O O . PHE A 1 80 ? 0.693 9.373 13.892 1.00 76.25 80 PHE A O 1
ATOM 644 N N . TRP A 1 81 ? -0.643 11.160 14.189 1.00 79.75 81 TRP A N 1
ATOM 645 C CA . TRP A 1 81 ? 0.411 12.173 14.276 1.00 79.75 81 TRP A CA 1
ATOM 646 C C . TRP A 1 81 ? 1.200 12.180 15.594 1.00 79.75 81 TRP A C 1
ATOM 648 O O . TRP A 1 81 ? 2.280 12.758 15.638 1.00 79.75 81 TRP A O 1
ATOM 658 N N . GLU A 1 82 ? 0.697 11.538 16.646 1.00 83.44 82 GLU A N 1
ATOM 659 C CA . GLU A 1 82 ? 1.323 11.484 17.974 1.00 83.44 82 GLU A CA 1
ATOM 660 C C . GLU A 1 82 ? 2.127 10.191 18.175 1.00 83.44 82 GLU A C 1
ATOM 662 O O . GLU A 1 82 ? 3.107 10.162 18.922 1.00 83.44 82 GLU A O 1
ATOM 667 N N . SER A 1 83 ? 1.765 9.117 17.467 1.00 85.38 83 SER A N 1
ATOM 668 C CA . SER A 1 83 ? 2.434 7.825 17.606 1.00 85.38 83 SER A CA 1
ATOM 669 C C . SER A 1 83 ? 3.695 7.724 16.746 1.00 85.38 83 SER A C 1
ATOM 671 O O . SER A 1 83 ? 3.650 7.483 15.535 1.00 85.38 83 SER A O 1
ATOM 673 N N . ILE A 1 84 ? 4.859 7.783 17.399 1.00 85.19 84 ILE A N 1
ATOM 674 C CA . ILE A 1 84 ? 6.158 7.565 16.743 1.00 85.19 84 ILE A CA 1
ATOM 675 C C . ILE A 1 84 ? 6.272 6.173 16.108 1.00 85.19 84 ILE A C 1
ATOM 677 O O . ILE A 1 84 ? 6.950 5.998 15.095 1.00 85.19 84 ILE A O 1
ATOM 681 N N . LYS A 1 85 ? 5.601 5.167 16.682 1.00 86.81 85 LYS A N 1
ATOM 682 C CA . LYS A 1 85 ? 5.610 3.794 16.162 1.00 86.81 85 LYS A CA 1
ATOM 683 C C . LYS A 1 85 ? 4.883 3.721 14.820 1.00 86.81 85 LYS A C 1
ATOM 685 O O . LYS A 1 85 ? 5.422 3.137 13.879 1.00 86.81 85 LYS A O 1
ATOM 690 N N . LEU A 1 86 ? 3.704 4.343 14.722 1.00 82.81 86 LEU A N 1
ATOM 691 C CA . LEU A 1 86 ? 2.927 4.404 13.480 1.00 82.81 86 LEU A CA 1
ATOM 692 C C . LEU A 1 86 ? 3.666 5.207 12.406 1.00 82.81 86 LEU A C 1
ATOM 694 O O . LEU A 1 86 ? 3.788 4.735 11.278 1.00 82.81 86 LEU A O 1
ATOM 698 N N . TRP A 1 87 ? 4.252 6.349 12.772 1.00 87.12 87 TRP A N 1
ATOM 699 C CA . TRP A 1 87 ? 5.069 7.160 11.865 1.00 87.12 87 TRP A CA 1
ATOM 700 C C . TRP A 1 87 ? 6.290 6.420 11.331 1.00 87.12 87 TRP A C 1
ATOM 702 O O . TRP A 1 87 ? 6.562 6.438 10.131 1.00 87.12 87 TRP A O 1
ATOM 712 N N . LYS A 1 88 ? 7.019 5.726 12.210 1.00 88.06 88 LYS A N 1
ATOM 713 C CA . LYS A 1 88 ? 8.184 4.930 11.818 1.00 88.06 88 LYS A CA 1
ATOM 714 C C . LYS A 1 88 ? 7.781 3.831 10.839 1.00 88.06 88 LYS A C 1
ATOM 716 O O . LYS A 1 88 ? 8.460 3.629 9.838 1.00 88.06 88 LYS A O 1
ATOM 721 N N . ARG A 1 89 ? 6.660 3.154 11.093 1.00 85.50 89 ARG A N 1
ATOM 722 C CA . ARG A 1 89 ? 6.128 2.117 10.201 1.00 85.50 89 ARG A CA 1
ATOM 723 C C . ARG A 1 89 ? 5.699 2.685 8.847 1.00 85.50 89 ARG A C 1
ATOM 725 O O . ARG A 1 89 ? 6.101 2.140 7.826 1.00 85.50 89 ARG A O 1
ATOM 732 N N . ALA A 1 90 ? 4.967 3.800 8.835 1.00 85.94 90 ALA A N 1
ATOM 733 C CA . ALA A 1 90 ? 4.579 4.489 7.605 1.00 85.94 90 ALA A CA 1
ATOM 734 C C . ALA A 1 90 ? 5.810 4.912 6.787 1.00 85.94 90 ALA A C 1
ATOM 736 O O . ALA A 1 90 ? 5.885 4.627 5.596 1.00 85.94 90 ALA A O 1
ATOM 737 N N . SER A 1 91 ? 6.821 5.490 7.443 1.00 89.50 91 SER A N 1
ATOM 738 C CA . SER A 1 91 ? 8.078 5.886 6.803 1.00 89.50 91 SER A CA 1
ATOM 739 C C . SER A 1 91 ? 8.822 4.700 6.182 1.00 89.50 91 SER A C 1
ATOM 741 O O . SER A 1 91 ? 9.301 4.814 5.056 1.00 89.50 91 SER A O 1
ATOM 743 N N . PHE A 1 92 ? 8.885 3.546 6.860 1.00 89.69 92 PHE A N 1
ATOM 744 C CA . PHE A 1 92 ? 9.509 2.347 6.290 1.00 89.69 92 PHE A CA 1
ATO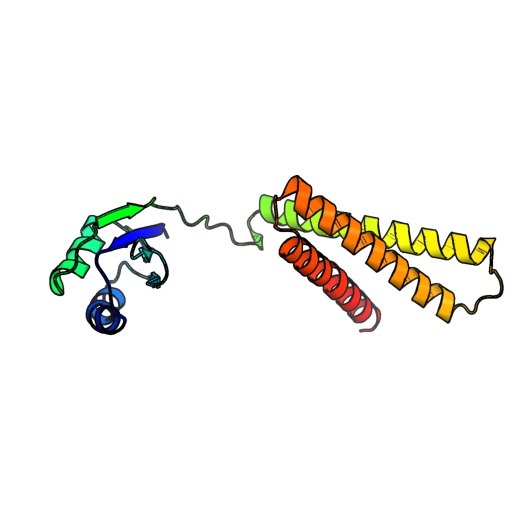M 745 C C . PHE A 1 92 ? 8.760 1.805 5.072 1.00 89.69 92 PHE A C 1
ATOM 747 O O . PHE A 1 92 ? 9.411 1.334 4.141 1.00 89.69 92 PHE A O 1
ATOM 754 N N . ASN A 1 93 ? 7.429 1.881 5.048 1.00 87.19 93 ASN A N 1
ATOM 755 C CA . ASN A 1 93 ? 6.652 1.484 3.873 1.00 87.19 93 ASN A CA 1
ATOM 756 C C . ASN A 1 93 ? 6.958 2.410 2.688 1.00 87.19 93 ASN A C 1
ATOM 758 O O . ASN A 1 93 ? 7.349 1.933 1.624 1.00 87.19 93 ASN A O 1
ATOM 762 N N . THR A 1 94 ? 6.935 3.730 2.909 1.00 88.81 94 THR A N 1
ATOM 763 C CA . THR A 1 94 ? 7.319 4.716 1.887 1.00 88.81 94 THR A CA 1
ATOM 764 C C . THR A 1 94 ? 8.752 4.505 1.393 1.00 88.81 94 THR A C 1
ATOM 766 O O . THR A 1 94 ? 9.005 4.571 0.193 1.00 88.81 94 THR A O 1
ATOM 769 N N . LEU A 1 95 ? 9.694 4.204 2.294 1.00 91.06 95 LEU A N 1
ATOM 770 C CA . LEU A 1 95 ? 11.084 3.922 1.935 1.00 91.06 95 LEU A CA 1
ATOM 771 C C . LEU A 1 95 ? 11.205 2.664 1.066 1.00 91.06 95 LEU A C 1
ATOM 773 O O . LEU A 1 95 ? 11.941 2.676 0.085 1.00 91.06 95 LEU A O 1
ATOM 777 N N . ASN A 1 96 ? 10.483 1.590 1.395 1.00 91.31 96 ASN A N 1
ATOM 778 C CA . ASN A 1 96 ? 10.501 0.358 0.602 1.00 91.31 96 ASN A CA 1
ATOM 779 C C . ASN A 1 96 ? 9.942 0.593 -0.807 1.00 91.31 96 ASN A C 1
ATOM 781 O O . ASN A 1 96 ? 10.545 0.135 -1.778 1.00 91.31 96 ASN A O 1
ATOM 785 N N . CYS A 1 97 ? 8.847 1.351 -0.921 1.00 91.62 97 CYS A N 1
ATOM 786 C CA . CYS A 1 97 ? 8.298 1.763 -2.211 1.00 91.62 97 CYS A CA 1
ATOM 787 C C . CYS A 1 97 ? 9.321 2.590 -3.010 1.00 91.62 97 CYS A C 1
ATOM 789 O O . CYS A 1 97 ? 9.571 2.305 -4.178 1.00 91.62 97 CYS A O 1
ATOM 791 N N . LEU A 1 98 ? 9.971 3.576 -2.377 1.00 91.38 98 LEU A N 1
ATOM 792 C CA . LEU A 1 98 ? 10.982 4.420 -3.024 1.00 91.38 98 LEU A CA 1
ATOM 793 C C . LEU A 1 98 ? 12.186 3.608 -3.524 1.00 91.38 98 LEU A C 1
ATOM 795 O O . LEU A 1 98 ? 12.659 3.827 -4.641 1.00 91.38 98 LEU A O 1
ATOM 799 N N . ILE A 1 99 ? 12.670 2.662 -2.713 1.00 93.62 99 ILE A N 1
ATOM 800 C CA . ILE A 1 99 ? 13.756 1.747 -3.088 1.00 93.62 99 ILE A CA 1
ATOM 801 C C . ILE A 1 99 ? 13.332 0.903 -4.291 1.00 93.62 99 ILE A C 1
ATOM 803 O O . ILE A 1 99 ? 14.084 0.795 -5.258 1.00 93.62 99 ILE A O 1
ATOM 807 N N . GLY A 1 100 ? 12.124 0.338 -4.254 1.00 93.62 100 GLY A N 1
ATOM 808 C CA . GLY A 1 100 ? 11.574 -0.453 -5.348 1.00 93.62 100 GLY A CA 1
ATOM 809 C C . GLY A 1 100 ? 11.465 0.336 -6.653 1.00 93.62 100 GLY A C 1
ATOM 810 O O . GLY A 1 100 ? 11.940 -0.152 -7.679 1.00 93.62 100 GLY A O 1
ATOM 811 N N . CYS A 1 101 ? 10.925 1.559 -6.608 1.00 93.75 101 CYS A N 1
ATOM 812 C CA . CYS A 1 101 ? 10.829 2.435 -7.778 1.00 93.75 101 CYS A CA 1
ATOM 813 C C . CYS A 1 101 ? 12.211 2.783 -8.335 1.00 93.75 101 CYS A C 1
ATOM 815 O O . CYS A 1 101 ? 12.467 2.558 -9.512 1.00 93.75 101 CYS A O 1
ATOM 817 N N . SER A 1 102 ? 13.135 3.220 -7.473 1.00 94.31 102 SER A N 1
ATOM 818 C CA . SER A 1 102 ? 14.490 3.606 -7.887 1.00 94.31 102 SER A CA 1
ATOM 819 C C . SER A 1 102 ? 15.231 2.455 -8.575 1.00 94.31 102 SER A C 1
ATOM 821 O O . SER A 1 102 ? 15.896 2.661 -9.587 1.00 94.31 102 SER A O 1
ATOM 823 N N . ILE A 1 103 ? 15.108 1.228 -8.054 1.00 96.44 103 ILE A N 1
ATOM 824 C CA . ILE A 1 103 ? 15.737 0.043 -8.656 1.00 96.44 103 ILE A CA 1
ATOM 825 C C . ILE A 1 103 ? 15.193 -0.211 -10.069 1.00 96.44 103 ILE A C 1
ATOM 827 O O . ILE A 1 103 ? 15.979 -0.482 -10.978 1.00 96.44 103 ILE A O 1
ATOM 831 N N . GLY A 1 104 ? 13.874 -0.126 -10.265 1.00 96.25 104 GLY A N 1
ATOM 832 C CA . GLY A 1 104 ? 13.257 -0.350 -11.574 1.00 96.25 104 GLY A CA 1
ATOM 833 C C . GLY A 1 104 ? 13.547 0.774 -12.569 1.00 96.25 104 GLY A C 1
ATOM 834 O O . GLY A 1 104 ? 13.934 0.485 -13.701 1.00 96.25 104 GLY A O 1
ATOM 835 N N . ASP A 1 105 ? 13.458 2.033 -12.136 1.00 95.19 105 ASP A N 1
ATOM 836 C CA . ASP A 1 105 ? 13.719 3.209 -12.971 1.00 95.19 105 ASP A CA 1
ATOM 837 C C . ASP A 1 105 ? 15.159 3.202 -13.497 1.00 95.19 105 ASP A C 1
ATOM 839 O O . ASP A 1 105 ? 15.386 3.190 -14.710 1.00 95.19 105 ASP A O 1
ATOM 843 N N . PHE A 1 106 ? 16.153 3.134 -12.600 1.00 96.12 106 PHE A N 1
ATOM 844 C CA . PHE A 1 106 ? 17.559 3.098 -13.008 1.00 96.12 106 PHE A CA 1
ATOM 845 C C . PHE A 1 106 ? 17.887 1.835 -13.800 1.00 96.12 106 PHE A C 1
ATOM 847 O O . PHE A 1 106 ? 18.616 1.913 -14.789 1.00 96.12 106 PHE A O 1
ATOM 854 N N . GLY A 1 107 ? 17.332 0.683 -13.409 1.00 96.69 107 GLY A N 1
ATOM 855 C CA . GLY A 1 107 ? 17.521 -0.573 -14.131 1.00 96.69 107 GLY A CA 1
ATOM 856 C C . GLY A 1 107 ? 17.055 -0.476 -15.583 1.00 96.69 107 GLY A C 1
ATOM 857 O O . GLY A 1 107 ? 17.786 -0.869 -16.494 1.00 96.69 107 GLY A O 1
ATOM 858 N N . MET A 1 108 ? 15.878 0.110 -15.814 1.00 97.00 108 MET A N 1
ATOM 859 C CA . MET A 1 108 ? 15.335 0.281 -17.158 1.00 97.00 108 MET A CA 1
ATOM 860 C C . MET A 1 108 ? 16.104 1.329 -17.964 1.00 97.00 108 MET A C 1
ATOM 862 O O . MET A 1 108 ? 16.380 1.105 -19.141 1.00 97.00 108 MET A O 1
ATOM 866 N N . ILE A 1 109 ? 16.497 2.447 -17.347 1.00 95.31 109 ILE A N 1
ATOM 867 C CA . ILE A 1 109 ? 17.301 3.481 -18.014 1.00 95.31 109 ILE A CA 1
ATOM 868 C C . ILE A 1 109 ? 18.645 2.901 -18.466 1.00 95.31 109 ILE A C 1
ATOM 870 O O . ILE A 1 109 ? 19.011 3.048 -19.631 1.00 95.31 109 ILE A O 1
ATOM 874 N N . ILE A 1 110 ? 19.350 2.191 -17.580 1.00 96.56 110 ILE A N 1
ATOM 875 C CA . ILE A 1 110 ? 20.629 1.542 -17.898 1.00 96.56 110 ILE A CA 1
ATOM 876 C C . ILE A 1 110 ? 20.443 0.521 -19.026 1.00 96.56 110 ILE A C 1
ATOM 878 O O . ILE A 1 110 ? 21.231 0.495 -19.971 1.00 96.56 110 ILE A O 1
ATOM 882 N N . TYR A 1 111 ? 19.385 -0.291 -18.967 1.00 96.81 111 TYR A N 1
ATOM 883 C CA . TYR A 1 111 ? 19.073 -1.268 -20.008 1.00 96.81 111 TYR A CA 1
ATOM 884 C C . TYR A 1 111 ? 18.828 -0.606 -21.374 1.00 96.81 111 TYR A C 1
ATOM 886 O O . TYR A 1 111 ? 19.412 -1.015 -22.380 1.00 96.81 111 TYR A O 1
ATOM 894 N N . LEU A 1 112 ? 18.007 0.446 -21.424 1.00 95.75 112 LEU A N 1
ATOM 895 C CA . LEU A 1 112 ? 17.702 1.153 -22.669 1.00 95.75 112 LEU A CA 1
ATOM 896 C C . LEU A 1 112 ? 18.928 1.864 -23.235 1.00 95.75 112 LEU A C 1
ATOM 898 O O . LEU A 1 112 ? 19.146 1.814 -24.440 1.00 95.75 112 LEU A O 1
ATOM 902 N N . GLN A 1 113 ? 19.763 2.466 -22.392 1.00 94.38 113 GLN A N 1
ATOM 903 C CA . GLN A 1 113 ? 20.989 3.120 -22.848 1.00 94.38 113 GLN A CA 1
ATOM 904 C C . GLN A 1 113 ? 22.030 2.117 -23.363 1.00 94.38 113 GLN A C 1
ATOM 906 O O . GLN A 1 113 ? 22.725 2.415 -24.333 1.00 94.38 113 GLN A O 1
ATOM 911 N N . ALA A 1 114 ? 22.119 0.925 -22.766 1.00 96.38 114 ALA A N 1
ATOM 912 C CA . ALA A 1 114 ? 23.068 -0.106 -23.180 1.00 96.38 114 ALA A CA 1
ATOM 913 C C . ALA A 1 114 ? 22.673 -0.805 -24.492 1.00 96.38 114 ALA A C 1
ATOM 915 O O . ALA A 1 114 ? 23.532 -1.051 -25.337 1.00 96.38 114 ALA A O 1
ATOM 916 N N . PHE A 1 115 ? 21.389 -1.133 -24.670 1.00 95.88 115 PHE A N 1
ATOM 917 C CA . PHE A 1 115 ? 20.929 -1.970 -25.788 1.00 95.88 115 PHE A CA 1
ATOM 918 C C . PHE A 1 115 ? 20.136 -1.209 -26.859 1.00 95.88 115 PHE A C 1
ATOM 920 O O . PHE A 1 115 ? 20.129 -1.620 -28.018 1.00 95.88 115 PHE A O 1
ATOM 927 N N . TYR A 1 116 ? 19.491 -0.094 -26.506 1.00 94.06 116 TYR A N 1
ATOM 928 C CA . TYR A 1 116 ? 18.618 0.681 -27.396 1.00 94.06 116 TYR A CA 1
ATOM 929 C C . TYR A 1 116 ? 18.876 2.197 -27.300 1.00 94.06 116 TYR A C 1
ATOM 931 O O . TYR A 1 116 ? 17.933 2.964 -27.085 1.00 94.06 116 TYR A O 1
ATOM 939 N N . PRO A 1 117 ? 20.119 2.677 -27.500 1.00 90.94 117 PRO A N 1
ATOM 940 C CA . PRO A 1 117 ? 20.494 4.073 -27.242 1.00 90.94 117 PRO A CA 1
ATOM 941 C C . PRO A 1 117 ? 19.728 5.103 -28.091 1.00 90.94 117 PRO A C 1
ATOM 943 O O . PRO A 1 117 ? 19.620 6.258 -27.698 1.00 90.94 117 PRO A O 1
ATOM 946 N N . ASN A 1 118 ? 19.159 4.695 -29.231 1.00 92.56 118 ASN A N 1
ATOM 947 C CA . ASN A 1 118 ? 18.385 5.566 -30.126 1.00 92.56 118 ASN A CA 1
ATOM 948 C C . ASN A 1 118 ? 16.896 5.693 -29.745 1.00 92.56 118 ASN A C 1
ATOM 950 O O . ASN A 1 118 ? 16.110 6.257 -30.508 1.00 92.56 118 ASN A O 1
ATOM 954 N N . THR A 1 119 ? 16.470 5.136 -28.607 1.00 91.62 119 THR A N 1
ATOM 955 C CA . THR A 1 119 ? 15.094 5.318 -28.124 1.00 91.62 119 THR A CA 1
ATOM 956 C C . THR A 1 119 ? 14.832 6.776 -27.755 1.00 91.62 119 THR A C 1
ATOM 958 O O . THR A 1 119 ? 15.663 7.442 -27.146 1.00 91.62 119 THR A O 1
ATOM 961 N N . SER A 1 120 ? 13.649 7.279 -28.119 1.00 93.81 120 SER A N 1
ATOM 962 C CA . SER A 1 120 ? 13.231 8.635 -27.751 1.00 93.81 120 SER A CA 1
ATOM 963 C C . SER A 1 120 ? 13.145 8.788 -26.232 1.00 93.81 120 SER A C 1
ATOM 965 O O . SER A 1 120 ? 12.680 7.883 -25.536 1.00 93.81 120 SER A O 1
ATOM 967 N N . MET A 1 121 ? 13.527 9.965 -25.733 1.00 90.50 121 MET A N 1
ATOM 968 C CA . MET A 1 121 ? 13.537 10.298 -24.306 1.00 90.50 121 MET A CA 1
ATOM 969 C C . MET A 1 121 ? 12.171 10.082 -23.637 1.00 90.50 121 MET A C 1
ATOM 971 O O . MET A 1 121 ? 12.101 9.601 -22.509 1.00 90.50 121 MET A O 1
ATOM 975 N N . LEU A 1 122 ? 11.078 10.349 -24.362 1.00 91.50 122 LEU A N 1
ATOM 976 C CA . LEU A 1 122 ? 9.715 10.108 -23.882 1.00 91.50 122 LEU A CA 1
ATOM 977 C C . LEU A 1 122 ? 9.476 8.624 -23.579 1.00 91.50 122 LEU A C 1
ATOM 979 O O . LEU A 1 122 ? 8.931 8.280 -22.533 1.00 91.50 122 LEU A O 1
ATOM 983 N N . TRP A 1 123 ? 9.916 7.737 -24.474 1.00 91.88 123 TRP A N 1
ATOM 984 C CA . TRP A 1 123 ? 9.763 6.294 -24.292 1.00 91.88 123 TRP A CA 1
ATOM 985 C C . TRP A 1 123 ? 10.651 5.765 -23.173 1.00 91.88 123 TRP A C 1
ATOM 987 O O . TRP A 1 123 ? 10.214 4.899 -22.421 1.00 91.88 123 TRP A O 1
ATOM 997 N N . GLN A 1 124 ? 11.860 6.310 -23.026 1.00 94.06 124 GLN A N 1
ATOM 998 C CA . GLN A 1 124 ? 12.743 5.953 -21.917 1.00 94.06 124 GLN A CA 1
ATOM 999 C C . GLN A 1 124 ? 12.106 6.285 -20.567 1.00 94.06 124 GLN A C 1
ATOM 1001 O O . GLN A 1 124 ? 12.084 5.433 -19.685 1.00 94.06 124 GLN A O 1
ATOM 1006 N N . MET A 1 125 ? 11.521 7.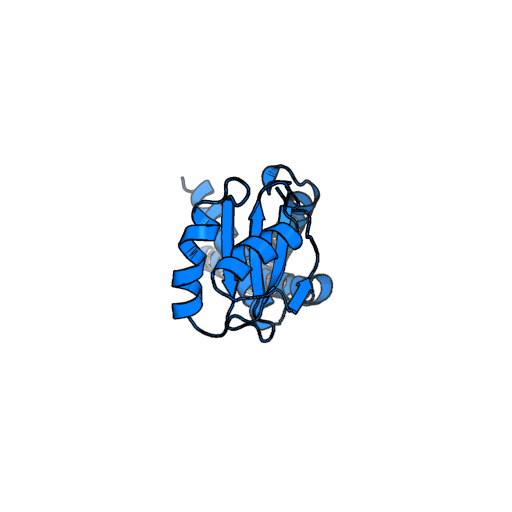476 -20.434 1.00 91.31 125 MET A N 1
ATOM 1007 C CA . MET A 1 125 ? 10.845 7.907 -19.211 1.00 91.31 125 MET A CA 1
ATOM 1008 C C . MET A 1 125 ? 9.614 7.048 -18.891 1.00 91.31 125 MET A C 1
ATOM 1010 O O . MET A 1 125 ? 9.493 6.551 -17.775 1.00 91.31 125 MET A O 1
ATOM 1014 N N . ILE A 1 126 ? 8.726 6.816 -19.866 1.00 93.31 126 ILE A N 1
ATOM 1015 C CA . ILE A 1 126 ? 7.510 6.008 -19.656 1.00 93.31 126 ILE A CA 1
ATOM 1016 C C . ILE A 1 126 ? 7.867 4.580 -19.241 1.00 93.31 126 ILE A C 1
ATOM 1018 O O . ILE A 1 126 ? 7.287 4.040 -18.300 1.00 93.31 126 ILE A O 1
ATOM 1022 N N . LEU A 1 127 ? 8.817 3.957 -19.939 1.00 94.50 127 LEU A N 1
ATOM 1023 C CA . LEU A 1 127 ? 9.213 2.585 -19.641 1.00 94.50 127 LEU A CA 1
ATOM 1024 C C . LEU A 1 127 ? 9.927 2.477 -18.294 1.00 94.50 127 LEU A C 1
ATOM 1026 O O . LEU A 1 127 ? 9.697 1.500 -17.586 1.00 94.50 127 LEU A O 1
ATOM 1030 N N . ALA A 1 128 ? 10.753 3.467 -17.937 1.00 94.12 128 ALA A N 1
ATOM 1031 C CA . ALA A 1 128 ? 11.391 3.529 -16.628 1.00 94.12 128 ALA A CA 1
ATOM 1032 C C . ALA A 1 128 ? 10.341 3.562 -15.521 1.00 94.12 128 ALA A C 1
ATOM 1034 O O . ALA A 1 128 ? 10.300 2.632 -14.727 1.00 94.12 128 ALA A O 1
ATOM 1035 N N . ILE A 1 129 ? 9.405 4.510 -15.588 1.00 93.06 129 ILE A N 1
ATOM 1036 C CA . ILE A 1 129 ? 8.305 4.648 -14.628 1.00 93.06 129 ILE A CA 1
ATOM 1037 C C . ILE A 1 129 ? 7.512 3.344 -14.470 1.00 93.06 129 ILE A C 1
ATOM 1039 O O . ILE A 1 129 ? 7.222 2.915 -13.352 1.00 93.06 129 ILE A O 1
ATOM 1043 N N . ILE A 1 130 ? 7.144 2.692 -15.580 1.00 94.12 130 ILE A N 1
ATOM 1044 C CA . ILE A 1 130 ? 6.406 1.421 -15.529 1.00 94.12 130 ILE A CA 1
ATOM 1045 C C . ILE A 1 130 ? 7.248 0.348 -14.834 1.00 94.12 130 ILE A C 1
ATOM 1047 O O . ILE A 1 130 ? 6.730 -0.380 -13.985 1.00 94.12 130 ILE A O 1
ATOM 1051 N N . ALA A 1 131 ? 8.535 0.250 -15.169 1.00 95.94 131 ALA A N 1
ATOM 1052 C CA . ALA A 1 131 ? 9.441 -0.696 -14.535 1.00 95.94 131 ALA A CA 1
ATOM 1053 C C . ALA A 1 131 ? 9.584 -0.416 -13.030 1.00 95.94 131 ALA A C 1
ATOM 1055 O O . ALA A 1 131 ? 9.442 -1.350 -12.243 1.00 95.94 131 ALA A O 1
ATOM 1056 N N . GLY A 1 132 ? 9.779 0.845 -12.631 1.00 95.06 132 GLY A N 1
ATOM 1057 C CA . GLY A 1 132 ? 9.856 1.288 -11.239 1.00 95.06 132 GLY A CA 1
ATOM 1058 C C . GLY A 1 132 ? 8.604 0.956 -10.431 1.00 95.06 132 GLY A C 1
ATOM 1059 O O . GLY A 1 132 ? 8.686 0.363 -9.352 1.00 95.06 132 GLY A O 1
ATOM 1060 N N . LEU A 1 133 ? 7.420 1.263 -10.962 1.00 93.88 133 LEU A N 1
ATOM 1061 C CA . LEU A 1 133 ? 6.162 0.916 -10.299 1.00 93.88 133 LEU A CA 1
ATOM 1062 C C . LEU A 1 133 ? 6.010 -0.598 -10.137 1.00 93.88 133 LEU A C 1
ATOM 1064 O O . LEU A 1 133 ? 5.652 -1.069 -9.059 1.00 93.88 133 LEU A O 1
ATOM 1068 N N . MET A 1 134 ? 6.315 -1.374 -11.179 1.00 94.75 134 MET A N 1
ATOM 1069 C CA . MET A 1 134 ? 6.205 -2.833 -11.131 1.00 94.75 134 MET A CA 1
ATOM 1070 C C . MET A 1 134 ? 7.149 -3.450 -10.094 1.00 94.75 134 MET A C 1
ATOM 1072 O O . MET A 1 134 ? 6.725 -4.317 -9.324 1.00 94.75 134 MET A O 1
ATOM 1076 N N . THR A 1 135 ? 8.407 -3.003 -10.030 1.00 95.50 135 THR A N 1
ATOM 1077 C CA . THR A 1 135 ? 9.373 -3.486 -9.032 1.00 95.50 135 THR A CA 1
ATOM 1078 C C . THR A 1 135 ? 8.976 -3.081 -7.616 1.00 95.50 135 THR A C 1
ATOM 1080 O O . THR A 1 135 ? 9.097 -3.893 -6.698 1.00 95.50 135 THR A O 1
ATOM 1083 N N . SER A 1 136 ? 8.448 -1.869 -7.439 1.00 95.00 136 SER A N 1
ATOM 1084 C CA . SER A 1 136 ? 7.939 -1.379 -6.157 1.00 95.00 136 SER A CA 1
ATOM 1085 C C . SER A 1 136 ? 6.746 -2.179 -5.642 1.00 95.00 136 SER A C 1
ATOM 1087 O O . SER A 1 136 ? 6.817 -2.751 -4.552 1.00 95.00 136 SER A O 1
ATOM 1089 N N . ILE A 1 137 ? 5.692 -2.315 -6.453 1.00 94.69 137 ILE A N 1
ATOM 1090 C CA . ILE A 1 137 ? 4.474 -3.047 -6.082 1.00 94.69 137 ILE A CA 1
ATOM 1091 C C . ILE A 1 137 ? 4.819 -4.491 -5.714 1.00 94.69 137 ILE A C 1
ATOM 1093 O O . ILE A 1 137 ? 4.293 -5.025 -4.735 1.00 94.69 137 ILE A O 1
ATOM 1097 N N . LEU A 1 138 ? 5.717 -5.132 -6.469 1.00 94.38 138 LEU A N 1
ATOM 1098 C CA . LEU A 1 138 ? 6.144 -6.501 -6.199 1.00 94.38 138 LEU A CA 1
ATOM 1099 C C . LEU A 1 138 ? 6.900 -6.608 -4.866 1.00 94.38 138 LEU A C 1
ATOM 1101 O O . LEU A 1 138 ? 6.566 -7.461 -4.042 1.00 94.38 138 LEU A O 1
ATOM 1105 N N . LEU A 1 139 ? 7.871 -5.724 -4.627 1.00 93.44 139 LEU A N 1
ATOM 1106 C CA . LEU A 1 139 ? 8.654 -5.698 -3.391 1.00 93.44 139 LEU A CA 1
ATOM 1107 C C . LEU A 1 139 ? 7.769 -5.419 -2.169 1.00 93.44 139 LEU A C 1
ATOM 1109 O O . LEU A 1 139 ? 7.833 -6.150 -1.179 1.00 93.44 139 LEU A O 1
ATOM 1113 N N . GLU A 1 140 ? 6.899 -4.415 -2.243 1.00 93.69 140 GLU A N 1
ATOM 1114 C CA . GLU A 1 140 ? 6.009 -4.044 -1.144 1.00 93.69 140 GLU A CA 1
ATOM 1115 C C . GLU A 1 140 ? 4.961 -5.132 -0.868 1.00 93.69 140 GLU A C 1
ATOM 1117 O O . GLU A 1 140 ? 4.750 -5.500 0.288 1.00 93.69 140 GLU A O 1
ATOM 1122 N N . THR A 1 141 ? 4.387 -5.751 -1.907 1.00 93.38 141 THR A N 1
ATOM 1123 C CA . THR A 1 141 ? 3.457 -6.885 -1.748 1.00 93.38 141 THR A CA 1
ATOM 1124 C C . THR A 1 141 ? 4.119 -8.057 -1.015 1.00 93.38 141 THR A C 1
ATOM 1126 O O . THR A 1 141 ? 3.519 -8.635 -0.103 1.00 93.38 141 THR A O 1
ATOM 1129 N N . ILE A 1 142 ? 5.367 -8.397 -1.364 1.00 93.56 142 ILE A N 1
ATOM 1130 C CA . ILE A 1 142 ? 6.126 -9.478 -0.709 1.00 93.56 142 ILE A CA 1
ATOM 1131 C C . ILE A 1 142 ? 6.427 -9.130 0.754 1.00 93.56 142 ILE A C 1
ATOM 1133 O O . ILE A 1 142 ? 6.276 -9.984 1.636 1.00 93.56 142 ILE A O 1
ATOM 1137 N N . ILE A 1 143 ? 6.825 -7.886 1.035 1.00 91.88 143 ILE A N 1
ATOM 1138 C CA . ILE A 1 143 ? 7.116 -7.432 2.400 1.00 91.88 143 ILE A CA 1
ATOM 1139 C C . ILE A 1 143 ? 5.853 -7.454 3.262 1.00 91.88 143 ILE A C 1
ATOM 1141 O O . ILE A 1 143 ? 5.892 -8.012 4.358 1.00 91.88 143 ILE A O 1
ATOM 1145 N N . LEU A 1 144 ? 4.730 -6.922 2.771 1.00 90.56 144 LEU A N 1
ATOM 1146 C CA . LEU A 1 144 ? 3.448 -6.943 3.483 1.00 90.56 144 LEU A CA 1
ATOM 1147 C C . LEU A 1 144 ? 2.977 -8.377 3.741 1.00 90.56 144 LEU A C 1
ATOM 1149 O O . LEU A 1 144 ? 2.492 -8.699 4.826 1.00 90.56 144 LEU A O 1
ATOM 1153 N N . LYS A 1 145 ? 3.175 -9.280 2.778 1.00 90.38 145 LYS A N 1
ATOM 1154 C CA . LYS A 1 145 ? 2.842 -10.692 2.969 1.00 90.38 145 LYS A CA 1
ATOM 1155 C C . LYS A 1 145 ? 3.696 -11.349 4.055 1.00 90.38 145 LYS A C 1
ATOM 1157 O O . LYS A 1 145 ? 3.173 -12.119 4.860 1.00 90.38 145 LYS A O 1
ATOM 1162 N N . THR A 1 146 ? 4.997 -11.075 4.056 1.00 87.81 146 THR A N 1
ATOM 1163 C CA . THR A 1 146 ? 5.968 -11.800 4.888 1.00 87.81 146 THR A CA 1
ATOM 1164 C C . THR A 1 146 ? 6.064 -11.230 6.299 1.00 87.81 146 THR A C 1
ATOM 1166 O O . THR A 1 146 ? 6.111 -11.995 7.255 1.00 87.81 146 THR A O 1
ATOM 1169 N N . LYS A 1 147 ? 6.090 -9.900 6.442 1.00 85.94 147 LYS A N 1
ATOM 1170 C CA . LYS A 1 147 ? 6.247 -9.229 7.741 1.00 85.94 147 LYS A CA 1
ATOM 1171 C C . LYS A 1 147 ? 4.924 -8.986 8.455 1.00 85.94 147 LYS A C 1
ATOM 1173 O O . LYS A 1 147 ? 4.880 -9.071 9.673 1.00 85.94 147 LYS A O 1
ATOM 1178 N N . GLU A 1 148 ? 3.871 -8.667 7.706 1.00 81.62 148 GLU A N 1
ATOM 1179 C CA . GLU A 1 148 ? 2.580 -8.240 8.268 1.00 81.62 148 GLU A CA 1
ATOM 1180 C C . GLU A 1 148 ? 1.502 -9.325 8.157 1.00 81.62 148 GLU A C 1
ATOM 1182 O O . GLU A 1 148 ? 0.371 -9.126 8.586 1.00 81.62 148 GLU A O 1
ATOM 1187 N N . HIS A 1 149 ? 1.844 -10.487 7.588 1.00 85.06 149 HIS A N 1
ATOM 1188 C CA . HIS A 1 149 ? 0.957 -11.642 7.422 1.00 85.06 149 HIS A CA 1
ATOM 1189 C C . HIS A 1 149 ? -0.364 -11.339 6.693 1.00 85.06 149 HIS A C 1
ATOM 1191 O O . HIS A 1 149 ? -1.364 -12.033 6.883 1.00 85.06 149 HIS A O 1
ATOM 1197 N N . PHE A 1 150 ? -0.375 -10.347 5.798 1.00 84.25 150 PHE A N 1
ATOM 1198 C CA . PHE A 1 150 ? -1.570 -10.010 5.022 1.00 84.25 150 PHE A CA 1
ATOM 1199 C C . PHE A 1 150 ? -1.968 -11.151 4.067 1.00 84.25 150 PHE A C 1
ATOM 1201 O O . PHE A 1 150 ? -1.151 -11.978 3.638 1.00 84.25 150 PHE A O 1
ATOM 1208 N N . SER A 1 151 ? -3.250 -11.211 3.701 1.00 88.19 151 SER A N 1
ATOM 1209 C CA . SER A 1 151 ? -3.688 -12.075 2.603 1.00 88.19 151 SER A CA 1
ATOM 1210 C C . SER A 1 151 ? -3.141 -11.529 1.279 1.00 88.19 151 SER A C 1
ATOM 1212 O O . SER A 1 151 ? -3.037 -10.319 1.095 1.00 88.19 151 SER A O 1
ATOM 1214 N N . TRP A 1 152 ? -2.781 -12.415 0.347 1.00 84.62 152 TRP A N 1
ATOM 1215 C CA . TRP A 1 152 ? -2.254 -12.030 -0.970 1.00 84.62 152 TRP A CA 1
ATOM 1216 C C . TRP A 1 152 ? -3.079 -10.949 -1.697 1.00 84.62 152 TRP A C 1
ATOM 1218 O O . TRP A 1 152 ? -2.484 -9.955 -2.114 1.00 84.62 152 TRP A O 1
ATOM 1228 N N . PRO A 1 153 ? -4.421 -11.063 -1.816 1.00 86.56 153 PRO A N 1
ATOM 1229 C CA . PRO A 1 153 ? -5.206 -10.043 -2.514 1.00 86.56 153 PRO A CA 1
ATOM 1230 C C . PRO A 1 153 ? -5.219 -8.701 -1.771 1.00 86.56 153 PRO A C 1
ATOM 1232 O O . PRO A 1 153 ? -5.226 -7.643 -2.398 1.00 86.56 153 PRO A O 1
ATOM 1235 N N . PHE A 1 154 ? -5.183 -8.728 -0.437 1.00 82.50 154 PHE A N 1
ATOM 1236 C CA . PHE A 1 154 ? -5.184 -7.516 0.376 1.00 82.50 154 PHE A CA 1
ATOM 1237 C C . PHE A 1 154 ? -3.825 -6.809 0.363 1.00 82.50 154 PHE A C 1
ATOM 1239 O O . PHE A 1 154 ? -3.774 -5.589 0.214 1.00 82.50 154 PHE A O 1
ATOM 1246 N N . ALA A 1 155 ? -2.727 -7.567 0.439 1.00 87.56 155 ALA A N 1
ATOM 1247 C CA . ALA A 1 155 ? -1.369 -7.044 0.325 1.00 87.56 155 ALA A CA 1
ATOM 1248 C C . ALA A 1 155 ? -1.160 -6.345 -1.024 1.00 87.56 155 ALA A C 1
ATOM 1250 O O . ALA A 1 155 ? -0.718 -5.200 -1.056 1.00 87.56 155 ALA A O 1
ATOM 1251 N N . PHE A 1 156 ? -1.571 -6.991 -2.118 1.00 89.88 156 PHE A N 1
ATOM 1252 C CA . PHE A 1 156 ? -1.440 -6.431 -3.462 1.00 89.88 156 PHE A CA 1
ATOM 1253 C C . PHE A 1 156 ? -2.270 -5.156 -3.653 1.00 89.88 156 PHE A C 1
ATOM 1255 O O . PHE A 1 156 ? -1.756 -4.144 -4.124 1.00 89.88 156 PHE A O 1
ATOM 1262 N N . LYS A 1 157 ? -3.545 -5.166 -3.232 1.00 90.94 157 LYS A N 1
ATOM 1263 C CA . LYS A 1 157 ? -4.413 -3.978 -3.296 1.00 90.94 157 LYS A CA 1
ATOM 1264 C C . LYS A 1 157 ? -3.838 -2.806 -2.494 1.00 90.94 157 LYS A C 1
ATOM 1266 O O . LYS A 1 157 ? -3.952 -1.659 -2.915 1.00 90.94 157 LYS A O 1
ATOM 1271 N N . THR A 1 158 ? -3.227 -3.099 -1.349 1.00 87.50 158 THR A N 1
ATOM 1272 C CA . THR A 1 158 ? -2.614 -2.088 -0.480 1.00 87.50 158 THR A CA 1
ATOM 1273 C C . THR A 1 158 ? -1.354 -1.500 -1.110 1.00 87.50 158 THR A C 1
ATOM 1275 O O . THR A 1 158 ? -1.247 -0.279 -1.194 1.00 87.50 158 THR A O 1
ATOM 1278 N N . ALA A 1 159 ? -0.452 -2.350 -1.613 1.00 89.81 159 ALA A N 1
ATOM 1279 C CA . ALA A 1 159 ? 0.761 -1.921 -2.309 1.00 89.81 159 ALA A CA 1
ATOM 1280 C C . ALA A 1 159 ? 0.429 -1.048 -3.532 1.00 89.81 159 ALA A C 1
ATOM 1282 O O . ALA A 1 159 ? 0.958 0.049 -3.672 1.00 89.81 159 ALA A O 1
ATOM 1283 N N . LEU A 1 160 ? -0.540 -1.466 -4.359 1.00 88.06 160 LEU A N 1
ATOM 1284 C CA . LEU A 1 160 ? -1.014 -0.667 -5.495 1.00 88.06 160 LEU A CA 1
ATOM 1285 C C . LEU A 1 160 ? -1.478 0.734 -5.086 1.00 88.06 160 LEU A C 1
ATOM 1287 O O . LEU A 1 160 ? -1.134 1.715 -5.745 1.00 88.06 160 LEU A O 1
ATOM 1291 N N . GLY A 1 161 ? -2.264 0.827 -4.011 1.00 86.94 161 GLY A N 1
ATOM 1292 C CA . GLY A 1 161 ? -2.755 2.105 -3.508 1.00 86.94 161 GLY A CA 1
ATOM 1293 C C . GLY A 1 161 ? -1.614 3.019 -3.066 1.00 86.94 161 GLY A C 1
ATOM 1294 O O . GLY A 1 161 ? -1.546 4.165 -3.503 1.00 86.94 161 GLY A O 1
ATOM 1295 N N . MET A 1 162 ? -0.694 2.513 -2.242 1.00 84.12 162 MET A N 1
ATOM 1296 C CA . MET A 1 162 ? 0.405 3.320 -1.702 1.00 84.12 162 MET A CA 1
ATOM 1297 C C . MET A 1 162 ? 1.384 3.782 -2.789 1.00 84.12 162 MET A C 1
ATOM 1299 O O . MET A 1 162 ? 1.759 4.957 -2.790 1.00 84.12 162 MET A O 1
ATOM 1303 N N . SER A 1 163 ? 1.745 2.922 -3.749 1.00 84.56 163 SER A N 1
ATOM 1304 C CA . SER A 1 163 ? 2.680 3.291 -4.821 1.00 84.56 163 SER A CA 1
ATOM 1305 C C . SER A 1 163 ? 2.084 4.304 -5.812 1.00 84.56 163 SER A C 1
ATOM 1307 O O . SER A 1 163 ? 2.732 5.301 -6.130 1.00 84.56 163 SER A O 1
ATOM 1309 N N . LEU A 1 164 ? 0.839 4.107 -6.271 1.00 84.44 164 LEU A N 1
ATOM 1310 C CA . LEU A 1 164 ? 0.213 4.992 -7.268 1.00 84.44 164 LEU A CA 1
ATOM 1311 C C . LEU A 1 164 ? -0.143 6.368 -6.696 1.00 84.44 164 LEU A C 1
ATOM 1313 O O . LEU A 1 164 ? 0.095 7.385 -7.346 1.00 84.44 164 LEU A O 1
ATOM 1317 N N . ILE A 1 165 ? -0.687 6.411 -5.474 1.00 84.00 165 ILE A N 1
ATOM 1318 C CA . ILE A 1 165 ? -1.050 7.677 -4.821 1.00 84.00 165 ILE A CA 1
ATOM 1319 C C . ILE A 1 165 ? 0.204 8.527 -4.584 1.00 84.00 165 ILE A C 1
ATOM 1321 O O . ILE A 1 165 ? 0.182 9.731 -4.834 1.00 84.00 165 ILE A O 1
ATOM 1325 N N . SER A 1 166 ? 1.306 7.904 -4.153 1.00 80.81 166 SER A N 1
ATOM 1326 C CA . SER A 1 166 ? 2.566 8.611 -3.894 1.00 80.81 166 SER A CA 1
ATOM 1327 C C . SER A 1 166 ? 3.179 9.188 -5.170 1.00 80.81 166 SER A C 1
ATOM 1329 O O . SER A 1 166 ? 3.648 10.324 -5.160 1.00 80.81 166 SER A O 1
ATOM 1331 N N . MET A 1 167 ? 3.135 8.440 -6.276 1.00 83.44 167 MET A N 1
ATOM 1332 C CA . MET A 1 167 ? 3.653 8.908 -7.561 1.00 83.44 167 MET A CA 1
ATOM 1333 C C . MET A 1 167 ? 2.855 10.107 -8.090 1.00 83.44 167 MET A C 1
ATOM 1335 O O . MET A 1 167 ? 3.438 11.130 -8.434 1.00 83.44 167 MET A O 1
ATOM 1339 N N . ILE A 1 168 ? 1.520 10.015 -8.094 1.00 84.81 168 ILE A N 1
ATOM 1340 C CA . ILE A 1 168 ? 0.654 11.116 -8.542 1.00 84.81 168 ILE A CA 1
ATOM 1341 C C . ILE A 1 168 ? 0.850 12.351 -7.656 1.00 84.81 168 ILE A C 1
ATOM 1343 O O . ILE A 1 168 ? 0.925 13.466 -8.163 1.00 84.81 168 ILE A O 1
ATOM 1347 N N . GLY A 1 169 ? 0.963 12.165 -6.337 1.00 83.44 169 GLY A N 1
ATOM 1348 C CA . GLY A 1 169 ? 1.213 13.267 -5.409 1.00 83.44 169 GLY A CA 1
ATOM 1349 C C . GLY A 1 169 ? 2.525 14.002 -5.694 1.00 83.44 169 GLY A C 1
ATOM 1350 O O . GLY A 1 169 ? 2.566 15.227 -5.613 1.00 83.44 169 GLY A O 1
ATOM 1351 N N . MET A 1 170 ? 3.576 13.270 -6.069 1.00 80.62 170 MET A N 1
ATOM 1352 C CA . MET A 1 170 ? 4.878 13.844 -6.412 1.00 80.62 170 MET A CA 1
ATOM 1353 C C . MET A 1 170 ? 4.842 14.602 -7.745 1.00 80.62 170 MET A C 1
ATOM 1355 O O . MET A 1 170 ? 5.343 15.720 -7.809 1.00 80.62 170 MET A O 1
ATOM 1359 N N . GLU A 1 171 ? 4.187 14.044 -8.766 1.00 82.00 171 GLU A N 1
ATOM 1360 C CA . GLU A 1 171 ? 3.976 14.712 -10.060 1.00 82.00 171 GLU A CA 1
ATOM 1361 C C . GLU A 1 171 ? 3.177 16.012 -9.909 1.00 82.00 171 GLU A C 1
ATOM 1363 O O . GLU A 1 171 ? 3.543 17.042 -10.470 1.00 82.00 171 GLU A O 1
ATOM 1368 N N . ILE A 1 172 ? 2.111 15.996 -9.099 1.00 88.06 172 ILE A N 1
ATOM 1369 C CA . ILE A 1 172 ? 1.329 17.202 -8.808 1.00 88.06 172 ILE A CA 1
ATOM 1370 C C . ILE A 1 172 ? 2.216 18.238 -8.124 1.00 88.06 172 ILE A C 1
ATOM 1372 O O . ILE A 1 172 ? 2.296 19.354 -8.612 1.00 88.06 172 ILE A O 1
ATOM 1376 N N . ALA A 1 173 ? 2.923 17.868 -7.054 1.00 85.88 173 ALA A N 1
ATOM 1377 C CA . ALA A 1 173 ? 3.759 18.801 -6.299 1.00 85.88 173 ALA A CA 1
ATOM 1378 C C . ALA A 1 173 ? 4.910 19.408 -7.118 1.00 85.88 173 ALA A C 1
ATOM 1380 O O . ALA A 1 173 ? 5.375 20.497 -6.799 1.00 85.88 173 ALA A O 1
ATOM 1381 N N . MET A 1 174 ? 5.393 18.707 -8.146 1.00 80.75 174 MET A N 1
ATOM 1382 C CA . MET A 1 174 ? 6.418 19.223 -9.057 1.00 80.75 174 MET A CA 1
ATOM 1383 C C . MET A 1 174 ? 5.844 20.137 -10.146 1.00 80.75 174 MET A C 1
ATOM 1385 O O . MET A 1 174 ? 6.579 20.961 -10.687 1.00 80.75 174 MET A O 1
ATOM 1389 N N . ASN A 1 175 ? 4.559 19.984 -10.482 1.00 81.31 175 ASN A N 1
ATOM 1390 C CA . ASN A 1 175 ? 3.894 20.704 -11.570 1.00 81.31 175 ASN A CA 1
ATOM 1391 C C . ASN A 1 175 ? 2.868 21.755 -11.093 1.00 81.31 175 ASN A C 1
ATOM 1393 O O . ASN A 1 175 ? 2.185 22.372 -11.913 1.00 81.31 175 ASN A O 1
ATOM 1397 N N . THR A 1 176 ? 2.748 21.957 -9.782 1.00 74.06 176 THR A N 1
ATOM 1398 C CA . THR A 1 176 ? 2.017 23.062 -9.137 1.00 74.06 176 THR A CA 1
ATOM 1399 C C . THR A 1 176 ? 2.985 23.983 -8.427 1.00 74.06 176 THR A C 1
ATOM 1401 O O . THR A 1 176 ? 2.860 25.213 -8.611 1.00 74.06 176 THR A O 1
#

Foldseek 3Di:
DWKWKFFKPDADPVLCVVLVVLQVPDPFFPDKDWDNVDPRRMIITDGPPDDLVVVQVSSVVVPMGTPDTDDTDGPPPQPCVRDPVNVVVVVVLVVLLVVLLVCQLVVLLVVCCVPPVVDDPVVSNVRSRVRSLVSSLVRQLVCCCPVVVDDSVVSSVVSNVVNVVVVVVVVVVVVD